Protein AF-A0A974T9Z9-F1 (afdb_monomer)

Radius of gyration: 18.57 Å; Cα contacts (8 Å, |Δi|>4): 162; chains: 1; bounding box: 48×28×71 Å

pLDDT: mean 85.82, std 16.32, range [41.12, 97.75]

Secondary structure (DSSP, 8-state):
--PPP---------PPPPHHHHHHHHHHHHHHHHHSPPPTTSEEEEEEEEETTEEEEEEEE-SGGG--TTS-SEEEEEEETTTTEEEEEEEESS--HHHHHHHHHHHHHHHHHH-

Structure (mmCIF, N/CA/C/O backbone):
data_AF-A0A974T9Z9-F1
#
_entry.id   AF-A0A974T9Z9-F1
#
loop_
_atom_site.group_PDB
_atom_site.id
_atom_site.type_symbol
_atom_site.label_atom_id
_atom_site.label_alt_id
_atom_site.label_comp_id
_atom_site.label_asym_id
_atom_site.label_entity_id
_atom_site.label_seq_id
_atom_site.pdbx_PDB_ins_code
_atom_site.Cartn_x
_atom_site.Cartn_y
_atom_site.Cartn_z
_atom_site.occupancy
_atom_site.B_iso_or_equiv
_atom_site.auth_seq_id
_atom_site.auth_comp_id
_atom_site.auth_asym_id
_atom_site.auth_atom_id
_atom_site.pdbx_PDB_model_num
ATOM 1 N N . MET A 1 1 ? 28.097 4.486 -51.361 1.00 45.69 1 MET A N 1
ATOM 2 C CA . MET A 1 1 ? 27.311 3.440 -50.674 1.00 45.69 1 MET A CA 1
ATOM 3 C C . MET A 1 1 ? 28.195 2.775 -49.634 1.00 45.69 1 MET A C 1
ATOM 5 O O . MET A 1 1 ? 28.971 1.910 -50.004 1.00 45.69 1 MET A O 1
ATOM 9 N N . THR A 1 2 ? 28.088 3.181 -48.368 1.00 45.69 2 THR A N 1
ATOM 10 C CA . THR A 1 2 ? 28.603 2.404 -47.227 1.00 45.69 2 THR A CA 1
ATOM 11 C C . THR A 1 2 ? 27.909 2.919 -45.968 1.00 45.69 2 THR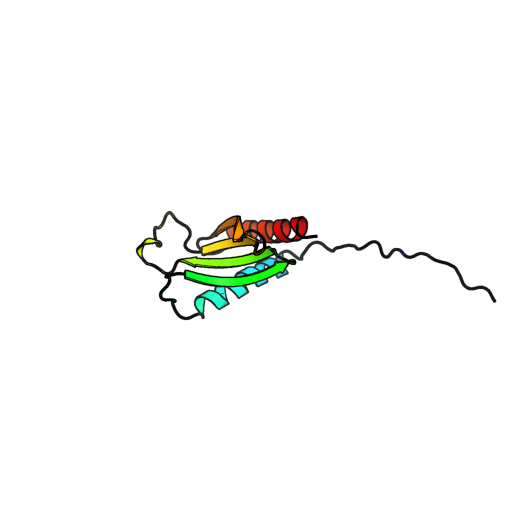 A C 1
ATOM 13 O O . THR A 1 2 ? 28.249 3.981 -45.458 1.00 45.69 2 THR A O 1
ATOM 16 N N . GLN A 1 3 ? 26.868 2.221 -45.514 1.00 44.47 3 GLN A N 1
ATOM 17 C CA . GLN A 1 3 ? 26.277 2.460 -44.196 1.00 44.47 3 GLN A CA 1
ATOM 18 C C . GLN A 1 3 ? 27.034 1.625 -43.155 1.00 44.47 3 GLN A C 1
ATOM 20 O O . GLN A 1 3 ? 27.318 0.454 -43.433 1.00 44.47 3 GLN A O 1
ATOM 25 N N . PRO A 1 4 ? 27.330 2.152 -41.956 1.00 47.06 4 PRO A N 1
ATOM 26 C CA . PRO A 1 4 ? 27.780 1.314 -40.860 1.00 47.06 4 PRO A CA 1
ATOM 27 C C . PRO A 1 4 ? 26.591 0.550 -40.253 1.00 47.06 4 PRO A C 1
ATOM 29 O O . PRO A 1 4 ? 25.611 1.127 -39.784 1.00 47.06 4 PRO A O 1
ATOM 32 N N . ARG A 1 5 ? 26.709 -0.783 -40.301 1.00 50.59 5 ARG A N 1
ATOM 33 C CA . ARG A 1 5 ? 25.861 -1.789 -39.647 1.00 50.59 5 ARG A CA 1
ATOM 34 C C . ARG A 1 5 ? 26.045 -1.745 -38.125 1.00 50.59 5 ARG A C 1
ATOM 36 O O . ARG A 1 5 ? 27.162 -1.884 -37.649 1.00 50.59 5 ARG A O 1
ATOM 43 N N . TRP A 1 6 ? 24.912 -1.686 -37.424 1.00 41.12 6 TRP A N 1
ATOM 44 C CA . TRP A 1 6 ? 24.622 -2.212 -36.081 1.00 41.12 6 TRP A CA 1
ATOM 45 C C . TRP A 1 6 ? 25.575 -1.918 -34.909 1.00 41.12 6 TRP A C 1
ATOM 47 O O . TRP A 1 6 ? 26.638 -2.512 -34.767 1.00 41.12 6 TRP A O 1
ATOM 57 N N . SER A 1 7 ? 25.020 -1.254 -33.894 1.00 46.97 7 SER A N 1
ATOM 58 C CA . SER A 1 7 ? 25.022 -1.852 -32.557 1.00 46.97 7 SER A CA 1
ATOM 59 C C . SER A 1 7 ? 23.774 -1.415 -31.790 1.00 46.97 7 SER A C 1
ATOM 61 O O . SER A 1 7 ? 23.724 -0.339 -31.200 1.00 46.97 7 SER A O 1
ATOM 63 N N . SER A 1 8 ? 22.741 -2.260 -31.813 1.00 50.38 8 SER A N 1
ATOM 64 C CA . SER A 1 8 ? 21.647 -2.194 -30.845 1.00 50.38 8 SER A CA 1
ATOM 65 C C . SER A 1 8 ? 22.220 -2.550 -29.477 1.00 50.38 8 SER A C 1
ATOM 67 O O . SER A 1 8 ? 22.186 -3.702 -29.057 1.00 50.38 8 SER A O 1
ATOM 69 N N . ARG A 1 9 ? 22.732 -1.551 -28.759 1.00 44.59 9 ARG A N 1
ATOM 70 C CA . ARG A 1 9 ? 22.777 -1.574 -27.294 1.00 44.59 9 ARG A CA 1
ATOM 71 C C . ARG A 1 9 ? 21.517 -0.911 -26.741 1.00 44.59 9 ARG A C 1
ATOM 73 O O . ARG A 1 9 ? 21.570 -0.044 -25.887 1.00 44.59 9 ARG A O 1
ATOM 80 N N . ALA A 1 10 ? 20.369 -1.373 -27.225 1.00 48.91 10 ALA A N 1
ATOM 81 C CA . ALA A 1 10 ? 19.167 -1.425 -26.413 1.00 48.91 10 ALA A CA 1
ATOM 82 C C . ALA A 1 10 ? 19.279 -2.708 -25.578 1.00 48.91 10 ALA A C 1
ATOM 84 O O . ALA A 1 10 ? 18.732 -3.751 -25.925 1.00 48.91 10 ALA A O 1
ATOM 85 N N . ARG A 1 11 ? 20.102 -2.669 -24.530 1.00 45.19 11 ARG A N 1
ATOM 86 C CA . ARG A 1 11 ? 19.887 -3.544 -23.381 1.00 45.19 11 ARG A CA 1
ATOM 87 C C . ARG A 1 11 ? 19.303 -2.628 -22.335 1.00 45.19 11 ARG A C 1
ATOM 89 O O . ARG A 1 11 ? 19.999 -1.737 -21.869 1.00 45.19 11 ARG A O 1
ATOM 96 N N . SER A 1 12 ? 18.005 -2.798 -22.125 1.00 49.50 12 SER A N 1
ATOM 97 C CA . SER A 1 12 ? 17.182 -2.093 -21.162 1.00 49.50 12 SER A CA 1
ATOM 98 C C . SER A 1 12 ? 17.918 -1.972 -19.837 1.00 49.50 12 SER A C 1
ATOM 100 O O . SER A 1 12 ? 17.980 -2.922 -19.060 1.00 49.50 12 SER A O 1
ATOM 102 N N . ASP A 1 13 ? 18.468 -0.791 -19.598 1.00 42.56 13 ASP A N 1
ATOM 103 C CA . ASP A 1 13 ? 18.644 -0.298 -18.250 1.00 42.56 13 ASP A CA 1
ATOM 104 C C . ASP A 1 13 ? 17.216 -0.041 -17.764 1.00 42.56 13 ASP A C 1
ATOM 106 O O . ASP A 1 13 ? 16.605 0.992 -18.043 1.00 42.56 13 ASP A O 1
ATOM 110 N N . ALA A 1 14 ? 16.5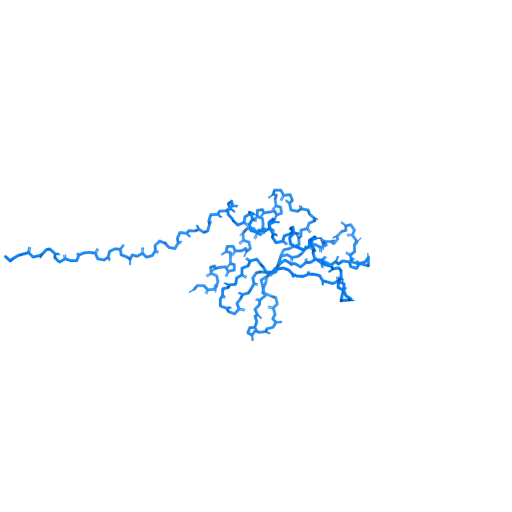93 -1.069 -17.187 1.00 52.81 14 ALA A N 1
ATOM 111 C CA . ALA A 1 14 ? 15.412 -0.875 -16.369 1.00 52.81 14 ALA A CA 1
ATOM 112 C C . ALA A 1 14 ? 15.906 -0.110 -15.141 1.00 52.81 14 ALA A C 1
ATOM 114 O O . ALA A 1 14 ? 16.197 -0.716 -14.114 1.00 52.81 14 ALA A O 1
ATOM 115 N N . MET A 1 15 ? 16.105 1.200 -15.317 1.00 55.72 15 MET A N 1
ATOM 116 C CA . MET A 1 15 ? 16.644 2.094 -14.308 1.00 55.72 15 MET A CA 1
ATOM 117 C C . MET A 1 15 ? 15.850 1.840 -13.033 1.00 55.72 15 MET A C 1
ATOM 119 O O . MET A 1 15 ? 14.609 1.870 -13.055 1.00 55.72 15 MET A O 1
ATOM 123 N N . ALA A 1 16 ? 16.568 1.465 -11.971 1.00 64.81 16 ALA A N 1
ATOM 124 C CA . ALA A 1 16 ? 15.967 1.227 -10.672 1.00 64.81 16 ALA A CA 1
ATOM 125 C C . ALA A 1 16 ? 15.042 2.413 -10.350 1.00 64.81 16 ALA A C 1
ATOM 127 O O . ALA A 1 16 ? 15.377 3.549 -10.705 1.00 64.81 16 ALA A O 1
ATOM 128 N N . PRO A 1 17 ? 13.843 2.167 -9.793 1.00 72.25 17 PRO A N 1
ATOM 129 C CA . PRO A 1 17 ? 12.962 3.262 -9.424 1.00 72.25 17 PRO A CA 1
ATOM 130 C C . PRO A 1 17 ? 13.718 4.246 -8.531 1.00 72.25 17 PRO A C 1
ATOM 132 O O . PRO A 1 17 ? 14.400 3.831 -7.599 1.00 72.25 17 PRO A O 1
ATOM 135 N N . ASP A 1 18 ? 13.600 5.529 -8.858 1.00 88.88 18 ASP A N 1
ATOM 136 C CA . ASP A 1 18 ? 14.127 6.619 -8.047 1.00 88.88 18 ASP A CA 1
ATOM 137 C C . ASP A 1 18 ? 13.467 6.574 -6.652 1.00 88.88 18 ASP A C 1
ATOM 139 O O . ASP A 1 18 ? 12.234 6.684 -6.591 1.00 88.88 18 ASP A O 1
ATOM 143 N N . PRO A 1 19 ? 14.231 6.351 -5.561 1.00 88.69 19 PRO A N 1
ATOM 144 C CA . PRO A 1 19 ? 13.682 6.223 -4.212 1.00 88.69 19 PRO A CA 1
ATOM 145 C C . PRO A 1 19 ? 12.839 7.434 -3.816 1.00 88.69 19 PRO A C 1
ATOM 147 O O . PRO A 1 19 ? 11.691 7.260 -3.421 1.00 88.69 19 PRO A O 1
ATOM 150 N N . ASP A 1 20 ? 13.330 8.650 -4.064 1.00 91.88 20 ASP A N 1
ATOM 151 C CA . ASP A 1 20 ? 12.629 9.897 -3.733 1.00 91.88 20 ASP A CA 1
ATOM 152 C C . ASP A 1 20 ? 11.269 9.989 -4.446 1.00 91.88 20 ASP A C 1
ATOM 154 O O . ASP A 1 20 ? 10.258 10.420 -3.881 1.00 91.88 20 ASP A O 1
ATOM 158 N N . ALA A 1 21 ? 11.200 9.550 -5.706 1.00 92.56 21 ALA A N 1
ATOM 159 C CA . ALA A 1 21 ? 9.948 9.523 -6.454 1.00 92.56 21 ALA A CA 1
ATOM 160 C C . ALA A 1 21 ? 8.943 8.510 -5.876 1.00 92.56 21 ALA A C 1
ATOM 162 O O . ALA A 1 21 ? 7.728 8.755 -5.933 1.00 92.56 21 ALA A O 1
ATOM 163 N N . LEU A 1 22 ? 9.431 7.388 -5.332 1.00 93.31 22 LEU A N 1
ATOM 164 C CA . LEU A 1 22 ? 8.610 6.393 -4.642 1.00 93.31 22 LEU A CA 1
ATOM 165 C C . LEU A 1 22 ? 8.135 6.899 -3.282 1.00 93.31 22 LEU A C 1
ATOM 167 O O . LEU A 1 22 ? 6.942 6.790 -3.004 1.00 93.31 22 LEU A O 1
ATOM 171 N N . GLU A 1 23 ? 9.006 7.520 -2.491 1.00 95.00 23 GLU A N 1
ATOM 172 C CA . GLU A 1 23 ? 8.634 8.172 -1.232 1.00 95.00 23 GLU A CA 1
ATOM 173 C C . GLU A 1 23 ? 7.504 9.178 -1.455 1.00 95.00 23 GLU A C 1
ATOM 175 O O . GLU A 1 23 ? 6.444 9.121 -0.828 1.00 95.00 23 GLU A O 1
ATOM 180 N N . GLN A 1 24 ? 7.664 10.051 -2.452 1.00 95.38 24 GLN A N 1
ATOM 181 C CA . GLN A 1 24 ? 6.621 11.000 -2.818 1.00 95.38 24 GLN A CA 1
ATOM 182 C C . GLN A 1 24 ? 5.335 10.313 -3.294 1.00 95.38 24 GLN A C 1
ATOM 184 O O . GLN A 1 24 ? 4.247 10.862 -3.116 1.00 95.38 24 GLN A O 1
ATOM 189 N N . ALA A 1 25 ? 5.418 9.142 -3.932 1.00 95.12 25 ALA A N 1
ATOM 190 C CA . ALA A 1 25 ? 4.236 8.380 -4.324 1.00 95.12 25 ALA A CA 1
ATOM 191 C C . ALA A 1 25 ? 3.492 7.816 -3.106 1.00 95.12 25 ALA A C 1
ATOM 193 O O . ALA A 1 25 ? 2.264 7.920 -3.067 1.00 95.12 25 ALA A O 1
ATOM 194 N N . VAL A 1 26 ? 4.218 7.307 -2.105 1.00 95.44 26 VAL A N 1
ATOM 195 C CA . VAL A 1 26 ? 3.655 6.866 -0.818 1.00 95.44 26 VAL A CA 1
ATOM 196 C C . VAL A 1 26 ? 2.955 8.032 -0.125 1.00 95.44 26 VAL A C 1
ATOM 198 O O . VAL A 1 26 ? 1.768 7.942 0.188 1.00 95.44 26 VAL A O 1
ATOM 201 N N . LEU A 1 27 ? 3.636 9.172 0.014 1.00 95.50 27 LEU A N 1
ATOM 202 C CA . LEU A 1 27 ? 3.073 10.357 0.664 1.00 95.50 27 LEU A CA 1
ATOM 203 C C . LEU A 1 27 ? 1.850 10.909 -0.080 1.00 95.50 27 LEU A C 1
ATOM 205 O O . LEU A 1 27 ? 0.866 11.302 0.546 1.00 95.50 27 LEU A O 1
ATOM 209 N N . ARG A 1 28 ? 1.851 10.900 -1.421 1.00 96.19 28 ARG A N 1
ATOM 210 C CA . ARG A 1 28 ? 0.663 11.275 -2.206 1.00 96.19 28 ARG A CA 1
ATOM 211 C C . ARG A 1 28 ? -0.509 10.331 -1.951 1.00 96.19 28 ARG A C 1
ATOM 213 O O . ARG A 1 28 ? -1.628 10.818 -1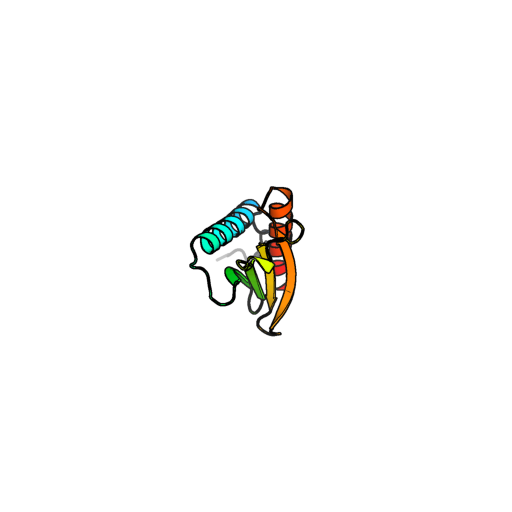.812 1.00 96.19 28 ARG A O 1
ATOM 220 N N . ALA A 1 29 ? -0.274 9.021 -1.885 1.00 96.31 29 ALA A N 1
ATOM 221 C CA . ALA A 1 29 ? -1.321 8.050 -1.567 1.00 96.31 29 ALA A CA 1
ATOM 222 C C . ALA A 1 29 ? -1.871 8.264 -0.145 1.00 96.31 29 ALA A C 1
ATOM 224 O O . ALA A 1 29 ? -3.083 8.225 0.056 1.00 96.31 29 ALA A O 1
ATOM 225 N N . TYR A 1 30 ? -1.004 8.581 0.820 1.00 95.38 30 TYR A N 1
ATOM 226 C CA . TYR A 1 30 ? -1.408 8.918 2.185 1.00 95.38 30 TYR A CA 1
ATOM 227 C C . TYR A 1 30 ? -2.283 10.181 2.240 1.00 95.38 30 TYR A C 1
ATOM 229 O O . TYR A 1 30 ? -3.367 10.169 2.822 1.00 95.38 30 TYR A O 1
ATOM 237 N N . VAL A 1 31 ? -1.884 11.254 1.549 1.00 95.12 31 VAL A N 1
ATOM 238 C CA . VAL A 1 31 ? -2.696 12.481 1.447 1.00 95.12 31 VAL A CA 1
ATOM 239 C C . VAL A 1 31 ? -4.040 12.209 0.763 1.00 95.12 31 VAL A C 1
ATOM 241 O O . VAL A 1 31 ? -5.063 12.756 1.174 1.00 95.12 31 VAL A O 1
ATOM 244 N N . GLN A 1 32 ? -4.066 11.350 -0.261 1.00 95.44 32 GLN A N 1
ATOM 245 C CA . GLN A 1 32 ? -5.313 10.937 -0.908 1.00 95.44 32 GLN A CA 1
ATOM 246 C C . GLN A 1 32 ? -6.245 10.213 0.068 1.00 95.44 32 GLN A C 1
ATOM 248 O O . GLN A 1 32 ? -7.428 10.540 0.095 1.00 95.44 32 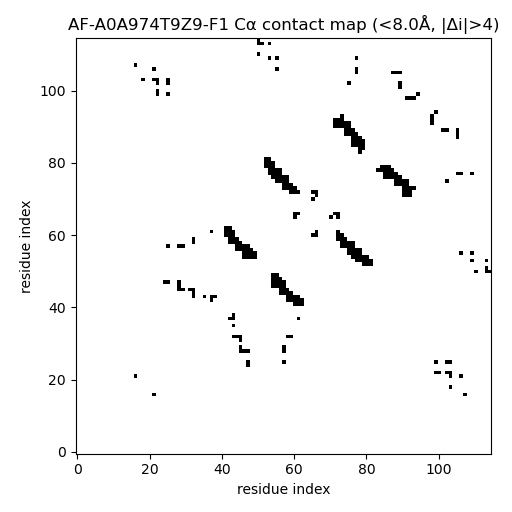GLN A O 1
ATOM 253 N N . LEU A 1 33 ? -5.733 9.291 0.891 1.00 93.88 33 LEU A N 1
ATOM 254 C CA . LEU A 1 33 ? -6.525 8.609 1.925 1.00 93.88 33 LEU A CA 1
ATOM 255 C C . LEU A 1 33 ? -7.121 9.585 2.935 1.00 93.88 33 LEU A C 1
ATOM 257 O O . LEU A 1 33 ? -8.320 9.524 3.207 1.00 93.88 33 LEU A O 1
ATOM 261 N N . ALA A 1 34 ? -6.317 10.527 3.428 1.00 91.62 34 ALA A N 1
ATOM 262 C CA . ALA A 1 34 ? -6.779 11.541 4.371 1.00 91.62 34 ALA A CA 1
ATOM 263 C C . ALA A 1 34 ? -7.904 12.418 3.787 1.00 91.62 34 ALA A C 1
ATOM 265 O O . ALA A 1 34 ? -8.787 12.868 4.515 1.00 91.62 34 ALA A O 1
ATOM 266 N N . ALA A 1 35 ? -7.898 12.637 2.468 1.00 93.88 35 ALA A N 1
ATOM 267 C CA . ALA A 1 35 ? -8.935 13.386 1.762 1.00 93.88 35 ALA A CA 1
ATOM 268 C C . ALA A 1 35 ? -10.186 12.551 1.420 1.00 93.88 35 ALA A C 1
ATOM 270 O O . ALA A 1 35 ? -11.220 13.123 1.064 1.00 93.88 35 ALA A O 1
ATOM 271 N N . MET A 1 36 ? -10.121 11.217 1.499 1.00 94.75 36 MET A N 1
ATOM 272 C CA . MET A 1 36 ? -11.272 10.354 1.232 1.00 94.75 36 MET A CA 1
ATOM 273 C C . MET A 1 36 ? -12.280 10.405 2.389 1.00 94.75 36 MET A C 1
ATOM 275 O O . MET A 1 36 ? -11.883 10.402 3.560 1.00 94.75 36 MET A O 1
ATOM 279 N N . PRO A 1 37 ? -13.593 10.389 2.090 1.00 92.62 37 PRO A N 1
ATOM 280 C CA . PRO A 1 37 ? -14.612 10.254 3.120 1.00 92.62 37 PRO A CA 1
ATOM 281 C C . PRO A 1 37 ? -14.490 8.896 3.818 1.00 92.62 37 PRO A C 1
ATOM 283 O O . PRO A 1 37 ? -14.087 7.900 3.210 1.00 92.62 37 PRO A O 1
ATOM 286 N N . ASP A 1 38 ? -14.852 8.855 5.097 1.00 88.69 38 ASP A N 1
ATOM 287 C CA . ASP A 1 38 ? -14.918 7.600 5.840 1.00 88.69 38 ASP A CA 1
ATOM 288 C C . ASP A 1 38 ? -15.931 6.652 5.196 1.00 88.69 38 ASP A C 1
ATOM 290 O O . ASP A 1 38 ? -17.053 7.035 4.858 1.00 88.69 38 ASP A O 1
ATOM 294 N N . GLN A 1 39 ? -15.513 5.400 5.026 1.00 86.62 39 GLN A N 1
ATOM 295 C CA . GLN A 1 39 ? -16.338 4.355 4.440 1.00 86.62 39 GLN A CA 1
ATOM 296 C C . GLN A 1 39 ? -17.022 3.543 5.537 1.00 86.62 39 GLN A C 1
ATOM 298 O O . GLN A 1 39 ? -16.434 3.281 6.586 1.00 86.62 39 GLN A O 1
ATOM 303 N N . ALA A 1 40 ? -18.242 3.068 5.272 1.00 86.56 40 ALA A N 1
ATOM 304 C CA . ALA A 1 40 ? -18.984 2.210 6.203 1.00 86.56 40 ALA A CA 1
ATOM 305 C C . ALA A 1 40 ? -18.248 0.894 6.531 1.00 86.56 40 ALA A C 1
ATOM 307 O O . ALA A 1 40 ? -18.474 0.308 7.585 1.00 86.56 40 ALA A O 1
ATOM 308 N N . SER A 1 41 ? -17.347 0.449 5.648 1.00 87.62 41 SER A N 1
ATOM 309 C CA . SER A 1 41 ? -16.463 -0.700 5.869 1.00 87.62 41 SER A CA 1
ATOM 310 C C . SER A 1 41 ? -15.415 -0.472 6.961 1.00 87.62 41 SER A C 1
ATOM 312 O O . SER A 1 41 ? -14.803 -1.439 7.399 1.00 87.62 41 SER A O 1
ATOM 314 N N . GLY A 1 42 ? -15.170 0.777 7.376 1.00 90.62 42 GLY A N 1
ATOM 315 C CA . GLY A 1 42 ? -14.074 1.122 8.285 1.00 90.62 42 GLY A CA 1
ATOM 316 C C . GLY A 1 42 ? -12.689 1.061 7.641 1.00 90.62 42 GLY A C 1
ATOM 317 O O . GLY A 1 42 ? -11.689 1.044 8.354 1.00 90.62 42 GLY A O 1
ATOM 318 N N . VAL A 1 43 ? -12.630 0.993 6.307 1.00 92.50 43 VAL A N 1
ATOM 319 C CA . VAL A 1 43 ? -11.388 0.853 5.545 1.00 92.50 43 VAL A CA 1
ATOM 320 C C . VAL A 1 43 ? -11.387 1.830 4.378 1.00 92.50 43 VAL A C 1
ATOM 322 O O . VAL A 1 43 ? -12.345 1.872 3.600 1.00 92.50 43 VAL A O 1
ATOM 325 N N . LYS A 1 44 ? -10.298 2.584 4.232 1.00 95.44 44 LYS A N 1
ATOM 326 C CA . LYS A 1 44 ? -10.009 3.392 3.042 1.00 95.44 44 LYS A CA 1
ATOM 327 C C . LYS A 1 44 ? -8.821 2.792 2.309 1.00 95.44 44 LYS A C 1
ATOM 329 O O . LYS A 1 44 ? -7.896 2.303 2.947 1.00 95.44 44 LYS A O 1
ATOM 334 N N . THR A 1 45 ? -8.824 2.862 0.983 1.00 96.38 45 THR A N 1
ATOM 335 C CA . THR A 1 45 ? -7.735 2.321 0.164 1.00 96.38 45 THR A CA 1
ATOM 336 C C . THR A 1 45 ? -7.410 3.275 -0.978 1.00 96.38 45 THR A C 1
ATOM 338 O O . THR A 1 45 ? -8.309 3.711 -1.697 1.00 96.38 45 THR A O 1
ATOM 341 N N . ALA A 1 46 ? -6.125 3.564 -1.168 1.00 96.81 46 ALA A N 1
ATOM 342 C CA . ALA A 1 46 ? -5.596 4.327 -2.289 1.00 96.81 46 ALA A CA 1
ATOM 343 C C . ALA A 1 46 ? -4.564 3.488 -3.048 1.00 96.81 46 ALA A C 1
ATOM 345 O O . ALA A 1 46 ? -3.672 2.881 -2.458 1.00 96.81 46 ALA A O 1
ATOM 346 N N . THR A 1 47 ? -4.669 3.455 -4.373 1.00 96.19 47 THR A N 1
ATOM 347 C CA . THR A 1 47 ? -3.701 2.754 -5.221 1.00 96.19 47 THR A CA 1
ATOM 348 C C . THR A 1 47 ? -2.444 3.604 -5.392 1.00 96.19 47 THR A C 1
ATOM 350 O O . THR A 1 47 ? -2.524 4.736 -5.864 1.00 96.19 47 THR A O 1
ATOM 353 N N . LEU A 1 48 ? -1.277 3.038 -5.081 1.00 95.31 48 LEU A N 1
ATOM 354 C CA . LEU A 1 48 ? 0.024 3.671 -5.305 1.00 95.31 48 LEU A CA 1
ATOM 355 C C . LEU A 1 48 ? 0.574 3.331 -6.694 1.00 95.31 48 LEU A C 1
ATOM 357 O O . LEU A 1 48 ? 0.996 4.218 -7.436 1.00 95.31 48 LEU A O 1
ATOM 361 N N . ALA A 1 49 ? 0.554 2.048 -7.061 1.00 93.06 49 ALA A N 1
ATOM 362 C CA . ALA A 1 49 ? 1.042 1.565 -8.351 1.00 93.06 49 ALA A CA 1
ATOM 363 C C . ALA A 1 49 ? 0.347 0.2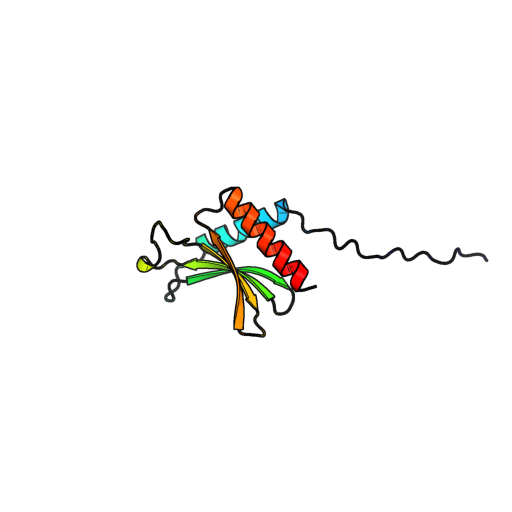65 -8.771 1.00 93.06 49 ALA A C 1
ATOM 365 O O . ALA A 1 49 ? -0.209 -0.464 -7.952 1.00 93.06 49 ALA A O 1
ATOM 366 N N . ARG A 1 50 ? 0.417 -0.059 -10.065 1.00 94.44 50 ARG A N 1
ATOM 367 C CA . ARG A 1 50 ? -0.069 -1.332 -10.607 1.00 94.44 50 ARG A CA 1
ATOM 368 C C . ARG A 1 50 ? 0.922 -1.891 -11.620 1.00 94.44 50 ARG A C 1
ATOM 370 O O . ARG A 1 50 ? 1.330 -1.192 -12.544 1.00 94.44 50 ARG A O 1
ATOM 377 N N . PHE A 1 51 ? 1.258 -3.165 -11.458 1.00 91.12 51 PHE A N 1
ATOM 378 C CA . PHE A 1 51 ? 2.164 -3.935 -12.303 1.00 91.12 51 PHE A CA 1
ATOM 379 C C . PHE A 1 51 ? 1.433 -5.204 -12.769 1.00 91.12 51 PHE A C 1
ATOM 381 O O . PHE A 1 51 ? 1.444 -6.242 -12.107 1.00 91.12 51 PHE A O 1
ATOM 388 N N . GLY A 1 52 ? 0.708 -5.106 -13.888 1.00 91.12 52 GLY A N 1
ATOM 389 C CA . GLY A 1 52 ? -0.149 -6.198 -14.363 1.00 91.12 52 GLY A CA 1
ATOM 390 C C . GLY A 1 52 ? -1.230 -6.570 -13.329 1.00 91.12 52 GLY A C 1
ATOM 391 O O . GLY A 1 52 ? -2.007 -5.692 -12.942 1.00 91.12 52 GLY A O 1
ATOM 392 N N . PRO A 1 53 ? -1.315 -7.840 -12.877 1.00 92.88 53 PRO A N 1
ATOM 393 C CA . PRO A 1 53 ? -2.292 -8.262 -11.873 1.00 92.88 53 PRO A CA 1
ATOM 394 C C . PRO A 1 53 ? -1.919 -7.832 -10.447 1.00 92.88 53 PRO A C 1
ATOM 396 O O . PRO A 1 53 ? -2.741 -7.984 -9.546 1.00 92.88 53 PRO A O 1
ATOM 399 N N . VAL A 1 54 ? -0.703 -7.326 -10.226 1.00 95.31 54 VAL A N 1
ATOM 400 C CA . VAL A 1 54 ? -0.225 -6.892 -8.912 1.00 95.31 54 VAL A CA 1
ATOM 401 C C . VAL A 1 54 ? -0.512 -5.406 -8.724 1.00 95.31 54 VAL A C 1
ATOM 403 O O . VAL A 1 54 ? 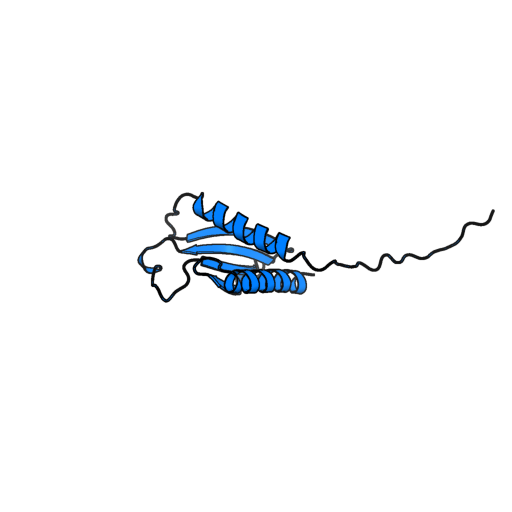-0.215 -4.585 -9.588 1.00 95.31 54 VAL A O 1
ATOM 406 N N . GLU A 1 55 ? -1.085 -5.048 -7.586 1.00 97.06 55 GLU A N 1
ATOM 407 C CA . GLU A 1 55 ? -1.345 -3.681 -7.158 1.00 97.06 55 GLU A CA 1
ATOM 408 C C . GLU A 1 55 ? -0.588 -3.402 -5.865 1.00 97.06 55 GLU A C 1
ATOM 410 O O . GLU A 1 55 ? -0.675 -4.181 -4.924 1.00 97.06 55 GLU A O 1
ATOM 415 N N . VAL A 1 56 ? 0.112 -2.276 -5.803 1.00 97.06 56 VAL A N 1
ATOM 416 C CA . VAL A 1 56 ? 0.585 -1.716 -4.539 1.00 97.06 56 VAL A CA 1
ATOM 417 C C . VAL A 1 56 ? -0.460 -0.710 -4.079 1.00 97.06 56 VAL A C 1
ATOM 419 O O . VAL A 1 56 ? -0.729 0.268 -4.786 1.00 97.06 56 VAL A O 1
ATOM 422 N N . ARG A 1 57 ? -1.066 -0.955 -2.920 1.00 97.19 57 ARG A N 1
ATOM 423 C CA . ARG A 1 57 ? -2.134 -0.124 -2.355 1.00 97.19 57 ARG A CA 1
ATOM 424 C C . ARG A 1 57 ? -1.808 0.261 -0.923 1.00 97.19 57 ARG A C 1
ATOM 426 O O . ARG A 1 57 ? -1.224 -0.530 -0.193 1.00 97.19 57 ARG A O 1
ATOM 433 N N . LEU A 1 58 ? -2.202 1.463 -0.537 1.00 97.75 58 LEU A N 1
ATOM 434 C CA . LEU A 1 58 ? -2.159 1.926 0.838 1.00 97.75 58 LEU A CA 1
ATOM 435 C C . LEU A 1 58 ? -3.565 1.842 1.425 1.00 97.75 58 LEU A C 1
ATOM 437 O O . LEU A 1 58 ? -4.512 2.364 0.833 1.00 97.75 58 LEU A O 1
ATOM 441 N N . THR A 1 59 ? -3.687 1.195 2.574 1.00 96.38 59 THR A N 1
ATOM 442 C CA . THR A 1 59 ? -4.948 0.938 3.262 1.00 96.38 59 THR A CA 1
ATOM 443 C C . THR A 1 59 ? -4.918 1.576 4.650 1.00 96.38 59 THR A C 1
ATOM 445 O O . THR A 1 59 ? -3.969 1.370 5.398 1.00 96.38 59 THR A O 1
ATOM 448 N N . GLU A 1 60 ? -5.953 2.334 5.007 1.00 95.06 60 GLU A N 1
ATOM 449 C CA . GLU A 1 60 ? -6.150 2.899 6.348 1.00 95.06 60 GLU A CA 1
ATOM 450 C C . GLU A 1 60 ? -7.326 2.203 7.038 1.00 95.06 60 GLU A C 1
ATOM 452 O O . GLU A 1 60 ? -8.429 2.135 6.484 1.00 95.06 60 GLU A O 1
ATOM 457 N N . LEU A 1 61 ? -7.104 1.729 8.264 1.00 92.19 61 LEU A N 1
ATOM 458 C CA . LEU A 1 61 ? -8.151 1.223 9.150 1.00 92.19 61 LEU A CA 1
ATOM 459 C C . LEU A 1 61 ? -8.716 2.387 9.979 1.00 92.19 61 LEU A C 1
ATOM 461 O O . LEU A 1 61 ? -8.090 2.872 10.921 1.00 92.19 61 LEU A O 1
ATOM 465 N N . THR A 1 62 ? -9.915 2.857 9.641 1.00 87.19 62 THR A N 1
ATOM 466 C CA . THR A 1 62 ? -10.498 4.071 10.244 1.00 87.19 62 THR A CA 1
ATOM 467 C C . THR A 1 62 ? -11.312 3.796 11.507 1.00 87.19 62 THR A C 1
ATOM 469 O O . THR A 1 62 ? -11.568 4.708 12.303 1.00 87.19 62 THR A O 1
ATOM 472 N N . GLN A 1 63 ? -11.691 2.536 11.712 1.00 85.00 63 GLN A N 1
ATOM 473 C CA . GLN A 1 63 ? -12.501 2.066 12.830 1.00 85.00 63 GLN A CA 1
ATOM 474 C C . GLN A 1 63 ? -11.772 2.197 14.187 1.00 85.00 63 GLN A C 1
ATOM 476 O O . GLN A 1 63 ? -10.605 1.809 14.287 1.00 85.00 63 GLN A O 1
ATOM 481 N N . PRO A 1 64 ? -12.420 2.734 15.241 1.00 75.75 64 PRO A N 1
ATOM 482 C CA . PRO A 1 64 ? -11.803 2.940 16.557 1.00 75.75 64 PRO A CA 1
ATOM 483 C C . PRO A 1 64 ? -11.210 1.678 17.190 1.00 75.75 64 PRO A C 1
ATOM 485 O O . PRO A 1 64 ? -10.184 1.753 17.859 1.00 75.75 64 PRO A O 1
ATOM 488 N N . GLU A 1 65 ? -11.831 0.523 16.967 1.00 78.50 65 GLU A N 1
ATOM 489 C CA . GLU A 1 65 ? -11.389 -0.785 17.454 1.00 78.50 65 GLU A CA 1
ATOM 490 C C . GLU A 1 65 ? -10.033 -1.218 16.882 1.00 78.50 65 GLU A C 1
ATOM 492 O O . GLU A 1 65 ? -9.315 -1.985 17.520 1.00 78.50 65 GLU A O 1
ATOM 497 N N . HIS A 1 66 ? -9.654 -0.684 15.719 1.00 72.31 66 HIS A N 1
ATOM 498 C CA . HIS A 1 66 ? -8.364 -0.938 15.080 1.00 72.31 66 HIS A CA 1
ATOM 499 C C . HIS A 1 66 ? -7.296 0.093 15.469 1.00 72.31 66 HIS A C 1
ATOM 501 O O . HIS A 1 66 ? -6.120 -0.107 15.183 1.00 72.31 66 HIS A O 1
ATOM 507 N N . LYS A 1 67 ? -7.672 1.166 16.179 1.00 69.38 67 LYS A N 1
ATOM 508 C CA . LYS A 1 67 ? -6.764 2.230 16.643 1.00 69.38 67 LYS A CA 1
ATOM 509 C C . LYS A 1 67 ? -6.114 1.875 17.984 1.00 69.38 67 LYS A C 1
ATOM 511 O O . LYS A 1 67 ? -6.139 2.664 18.931 1.00 69.38 67 LYS A O 1
ATOM 516 N N . SER A 1 68 ? -5.546 0.672 18.081 1.00 76.12 68 SER A N 1
ATOM 517 C CA . SER A 1 68 ? -4.627 0.340 19.175 1.00 76.12 68 SER A CA 1
ATOM 518 C C . SER A 1 68 ? -3.296 1.062 18.961 1.00 76.12 68 SER A C 1
ATOM 520 O O . SER A 1 68 ? -2.864 1.229 17.826 1.00 76.12 68 SER A O 1
ATOM 522 N N . ARG A 1 69 ? -2.609 1.455 20.041 1.00 78.81 69 ARG A N 1
ATOM 523 C CA . ARG A 1 69 ? -1.264 2.057 19.938 1.00 78.81 69 ARG A CA 1
ATOM 524 C C . ARG A 1 69 ? -0.207 1.082 19.420 1.00 78.81 69 ARG A C 1
ATOM 526 O O . ARG A 1 69 ? 0.823 1.531 18.940 1.00 78.81 69 ARG A O 1
ATOM 533 N N . ASP A 1 70 ? -0.478 -0.217 19.504 1.00 86.50 70 ASP A N 1
ATOM 534 C CA . ASP A 1 70 ? 0.476 -1.268 19.144 1.00 86.50 70 ASP A CA 1
ATOM 535 C C . ASP A 1 70 ? 0.237 -1.838 17.735 1.00 86.50 70 ASP A C 1
ATOM 537 O O . ASP A 1 70 ? 0.989 -2.699 17.285 1.00 86.50 70 ASP A O 1
ATOM 541 N N . ILE A 1 71 ? -0.822 -1.396 17.043 1.00 87.62 71 ILE A N 1
ATOM 542 C CA . ILE A 1 71 ? -1.186 -1.887 15.710 1.00 87.62 71 ILE A CA 1
ATOM 543 C C . ILE A 1 71 ? -1.128 -0.713 14.729 1.00 87.62 71 ILE A C 1
ATOM 545 O O . ILE A 1 71 ? -1.843 0.269 14.939 1.00 87.62 71 ILE A O 1
ATOM 549 N N . PRO A 1 72 ? -0.325 -0.806 13.655 1.00 92.12 72 PRO A N 1
ATOM 550 C CA . PRO A 1 72 ? -0.273 0.235 12.641 1.00 92.12 72 PRO A CA 1
ATOM 551 C C . PRO A 1 72 ? -1.663 0.490 12.028 1.00 92.12 72 PRO A C 1
ATOM 553 O O . PRO A 1 72 ? -2.320 -0.463 11.591 1.00 92.12 72 PRO A O 1
ATOM 556 N N . PRO A 1 73 ? -2.138 1.747 11.976 1.00 92.69 73 PRO A N 1
ATOM 557 C CA . PRO A 1 73 ? -3.401 2.091 11.327 1.00 92.69 73 PRO A CA 1
ATOM 558 C C . PRO A 1 73 ? -3.295 2.072 9.796 1.00 92.69 73 PRO A C 1
ATOM 560 O O . PRO A 1 73 ? -4.317 1.931 9.121 1.00 92.69 73 PRO A O 1
ATOM 563 N N . LEU A 1 74 ? -2.080 2.213 9.253 1.00 94.94 74 LEU A N 1
ATOM 564 C CA . LEU A 1 74 ? -1.802 2.247 7.821 1.00 94.94 74 LEU A CA 1
ATOM 565 C C . LEU A 1 74 ? -1.067 0.975 7.402 1.00 94.94 74 LEU A C 1
ATOM 567 O O . LEU A 1 74 ? -0.150 0.518 8.080 1.00 94.94 74 LEU A O 1
ATOM 571 N N . TRP A 1 75 ? -1.461 0.424 6.260 1.00 96.88 75 TRP A N 1
ATOM 572 C CA . TRP A 1 75 ? -0.888 -0.789 5.690 1.00 96.88 75 TRP A CA 1
ATOM 573 C C . TRP A 1 75 ? -0.594 -0.574 4.218 1.00 96.88 75 TRP A C 1
ATOM 575 O O . TRP A 1 75 ? -1.511 -0.364 3.421 1.00 96.88 75 TRP A O 1
ATOM 585 N N . LEU A 1 76 ? 0.679 -0.642 3.845 1.00 97.56 76 LEU A N 1
ATOM 586 C CA . LEU A 1 76 ? 1.070 -0.721 2.449 1.00 97.56 76 LEU A CA 1
ATOM 587 C C . LEU A 1 76 ? 1.096 -2.193 2.047 1.00 97.56 76 LEU A C 1
ATOM 589 O O . LEU A 1 76 ? 1.818 -2.993 2.635 1.00 97.56 76 LEU A O 1
ATOM 593 N N . GLU A 1 77 ? 0.291 -2.557 1.059 1.00 97.69 77 GLU A N 1
ATOM 594 C CA . GLU A 1 77 ? 0.055 -3.942 0.665 1.00 97.69 77 GLU A CA 1
ATOM 595 C C . GLU A 1 77 ? 0.385 -4.159 -0.812 1.00 97.69 77 GLU A C 1
ATOM 597 O O . GLU A 1 77 ? 0.016 -3.361 -1.677 1.00 97.69 77 GLU A O 1
ATOM 602 N N . VAL A 1 78 ? 0.999 -5.302 -1.115 1.00 97.50 78 VAL A N 1
ATOM 603 C CA . VAL A 1 78 ? 1.153 -5.835 -2.472 1.00 97.50 78 VAL A CA 1
ATOM 604 C C . VAL A 1 78 ? 0.027 -6.832 -2.720 1.00 97.50 78 VAL A C 1
ATOM 606 O O . VAL A 1 78 ? 0.099 -7.986 -2.311 1.00 97.50 78 VAL A O 1
ATOM 609 N N . TYR A 1 79 ? -1.038 -6.407 -3.385 1.00 97.00 79 TYR A N 1
ATOM 610 C CA . TYR A 1 79 ? -2.228 -7.211 -3.633 1.00 97.00 79 TYR A CA 1
ATOM 611 C C . TYR A 1 79 ? -2.226 -7.821 -5.038 1.00 97.00 79 TYR A C 1
ATOM 613 O O . TYR A 1 79 ? -2.107 -7.116 -6.038 1.00 97.00 79 TYR A O 1
ATOM 621 N N . CYS A 1 80 ? -2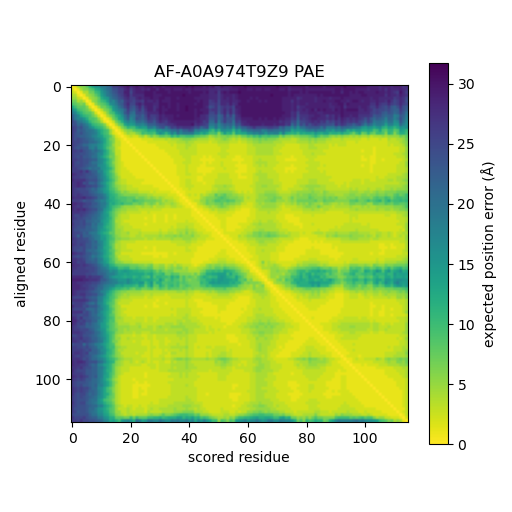.404 -9.136 -5.139 1.00 95.88 80 CYS A N 1
ATOM 622 C CA . CYS A 1 80 ? -2.544 -9.826 -6.417 1.00 95.88 80 CYS A CA 1
ATOM 623 C C . CYS A 1 80 ? -4.021 -10.029 -6.758 1.00 95.88 80 CYS A C 1
ATOM 625 O O . CYS A 1 80 ? -4.714 -10.830 -6.132 1.00 95.88 80 CYS A O 1
ATOM 627 N N . HIS A 1 81 ? -4.492 -9.366 -7.812 1.00 95.19 81 HIS A N 1
ATOM 628 C CA . HIS A 1 81 ? -5.869 -9.497 -8.302 1.00 95.19 81 HIS A CA 1
ATOM 629 C C . HIS A 1 81 ? -6.159 -10.865 -8.915 1.00 95.19 81 HIS A C 1
ATOM 631 O O . HIS A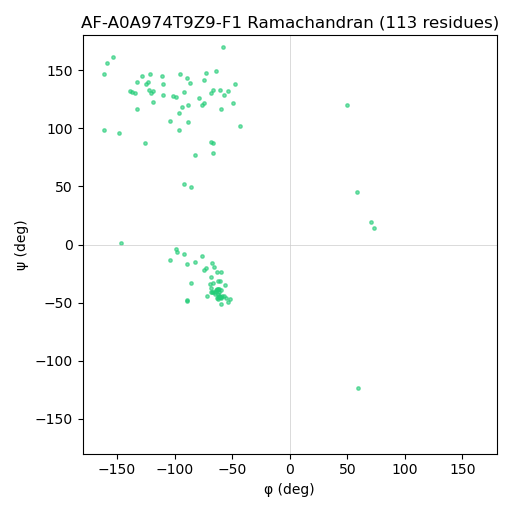 1 81 ? -7.296 -11.318 -8.880 1.00 95.19 81 HIS A O 1
ATOM 637 N N . ALA A 1 82 ? -5.144 -11.542 -9.461 1.00 95.00 82 ALA A N 1
ATOM 638 C CA . ALA A 1 82 ? -5.328 -12.858 -10.071 1.00 95.00 82 ALA A CA 1
ATOM 639 C C . ALA A 1 82 ? -5.644 -13.947 -9.032 1.00 95.00 82 ALA A C 1
ATOM 641 O O . ALA A 1 82 ? -6.400 -14.869 -9.322 1.00 95.00 82 ALA A O 1
ATOM 642 N N . THR A 1 83 ? -5.072 -13.841 -7.829 1.00 94.88 83 THR A N 1
ATOM 643 C CA . THR A 1 83 ? -5.284 -14.799 -6.732 1.00 94.88 83 THR A CA 1
ATOM 644 C C . THR A 1 83 ? -6.223 -14.266 -5.653 1.00 94.88 83 THR A C 1
ATOM 646 O O . THR A 1 83 ? -6.682 -15.034 -4.814 1.00 94.88 83 THR A O 1
ATOM 649 N N . GLY A 1 84 ? -6.518 -12.965 -5.663 1.00 95.38 84 GLY A N 1
ATOM 650 C CA . GLY A 1 84 ? -7.320 -12.297 -4.643 1.00 95.38 84 GLY A CA 1
ATOM 651 C C . GLY A 1 84 ? -6.610 -12.158 -3.292 1.00 95.38 84 GLY A C 1
ATOM 652 O O . GLY A 1 84 ? -7.281 -11.970 -2.279 1.00 95.38 84 GLY A O 1
ATOM 653 N N . THR A 1 85 ? -5.278 -12.267 -3.255 1.00 95.75 85 THR A N 1
ATOM 654 C CA . THR A 1 85 ? -4.490 -12.356 -2.013 1.00 95.75 85 THR A CA 1
ATOM 655 C C . THR A 1 85 ? -3.464 -11.235 -1.883 1.00 95.75 85 THR A C 1
ATOM 657 O O . THR A 1 85 ? -2.843 -10.837 -2.870 1.00 95.75 85 THR A O 1
ATOM 660 N N . THR A 1 86 ? -3.211 -10.792 -0.651 1.00 96.44 86 THR A N 1
ATOM 661 C CA . THR A 1 86 ? -2.047 -9.958 -0.319 1.00 96.44 86 THR A CA 1
ATOM 662 C C . THR A 1 86 ? -0.790 -10.832 -0.323 1.00 96.44 86 THR A C 1
ATOM 664 O O . THR A 1 86 ? -0.738 -11.855 0.355 1.00 96.44 86 THR A O 1
ATOM 667 N N . LEU A 1 87 ? 0.184 -10.471 -1.157 1.00 95.38 87 LEU A N 1
ATOM 668 C CA . LEU A 1 87 ? 1.463 -11.164 -1.328 1.00 95.38 87 LEU A CA 1
ATOM 669 C C . LEU A 1 87 ? 2.507 -10.711 -0.306 1.00 95.38 87 LEU A C 1
ATOM 671 O O . LEU A 1 87 ? 3.372 -11.497 0.065 1.00 95.38 87 LEU A O 1
ATOM 675 N N . ASP A 1 88 ? 2.446 -9.440 0.081 1.00 96.50 88 ASP A N 1
ATOM 676 C CA . ASP A 1 88 ? 3.376 -8.800 1.005 1.00 96.50 88 ASP A CA 1
ATOM 677 C C . ASP A 1 88 ? 2.721 -7.556 1.611 1.00 96.50 88 ASP A C 1
ATOM 679 O O . ASP A 1 88 ? 1.806 -6.984 1.005 1.00 96.50 88 ASP A O 1
ATOM 683 N N . SER A 1 89 ? 3.177 -7.130 2.784 1.00 96.19 89 SER A N 1
ATOM 684 C CA . SER A 1 89 ? 2.672 -5.919 3.428 1.00 96.19 89 SER A CA 1
ATOM 685 C C . SER A 1 89 ? 3.622 -5.382 4.489 1.00 96.19 89 SER A C 1
ATOM 687 O O . SER A 1 89 ? 4.202 -6.164 5.241 1.00 96.19 89 SER A O 1
ATOM 689 N N . CYS A 1 90 ? 3.670 -4.061 4.642 1.00 95.81 90 CYS A N 1
ATOM 690 C CA . CYS A 1 90 ? 4.277 -3.405 5.795 1.00 95.81 90 CYS A CA 1
ATOM 691 C C . CYS A 1 90 ? 3.269 -2.460 6.461 1.00 95.81 90 CYS A C 1
ATOM 693 O O . CYS A 1 90 ? 2.503 -1.770 5.785 1.00 95.81 90 CYS A O 1
ATOM 695 N N . GLY A 1 91 ? 3.249 -2.464 7.793 1.00 95.44 91 GLY A N 1
ATOM 696 C CA . GLY A 1 91 ? 2.452 -1.530 8.581 1.00 95.44 91 GLY A CA 1
ATOM 697 C C . GLY A 1 91 ? 3.244 -0.258 8.876 1.00 95.44 91 GLY A C 1
ATOM 698 O O . GLY A 1 91 ? 4.448 -0.339 9.116 1.00 95.44 91 GLY A O 1
ATOM 699 N N . CYS A 1 92 ? 2.566 0.886 8.868 1.00 95.00 92 CYS A N 1
ATOM 700 C CA . CYS A 1 92 ? 3.142 2.202 9.136 1.00 95.00 92 CYS A CA 1
ATOM 701 C C . CYS A 1 92 ? 2.257 2.966 10.132 1.00 95.00 92 CYS A C 1
ATOM 703 O O . CYS A 1 92 ? 1.023 2.892 10.067 1.00 95.00 92 CYS A O 1
ATOM 705 N N . PHE A 1 93 ? 2.869 3.682 11.068 1.00 92.88 93 PHE A N 1
ATOM 706 C CA . PHE A 1 93 ? 2.152 4.552 11.995 1.00 92.88 93 PHE A CA 1
ATOM 707 C C . PHE A 1 93 ? 1.995 5.955 11.429 1.00 92.88 93 PHE A C 1
ATOM 709 O O . PHE A 1 93 ? 0.889 6.501 11.449 1.00 92.88 93 PHE A O 1
ATOM 716 N N . ASP A 1 94 ? 3.077 6.520 10.907 1.00 89.25 94 ASP A N 1
ATOM 717 C CA . ASP A 1 94 ? 3.122 7.912 10.467 1.00 89.25 94 ASP A CA 1
ATOM 718 C C . ASP A 1 94 ? 4.031 8.163 9.259 1.00 89.25 94 ASP A C 1
ATOM 720 O O . ASP A 1 94 ? 4.076 9.299 8.780 1.00 89.25 94 ASP A O 1
ATOM 724 N N . PHE A 1 95 ? 4.665 7.120 8.711 1.00 92.25 95 PHE A N 1
ATOM 725 C CA . PHE A 1 95 ? 5.647 7.242 7.635 1.00 92.25 95 PHE A CA 1
ATOM 726 C C . PHE A 1 95 ? 6.829 8.140 8.019 1.00 92.25 95 PHE A C 1
ATOM 728 O O . PHE A 1 95 ? 7.257 8.989 7.230 1.00 92.25 95 PHE A O 1
ATOM 735 N N . ASP A 1 96 ? 7.374 7.949 9.221 1.00 93.69 96 ASP A N 1
ATOM 736 C CA . ASP A 1 96 ? 8.719 8.422 9.533 1.00 93.69 96 ASP A CA 1
ATOM 737 C C . ASP A 1 96 ? 9.776 7.822 8.576 1.00 93.69 96 ASP A C 1
ATOM 739 O O . ASP A 1 96 ? 9.503 6.945 7.756 1.00 93.69 96 ASP A O 1
ATOM 743 N N . GLU A 1 97 ? 11.006 8.335 8.630 1.00 93.06 97 GLU A N 1
ATOM 744 C CA . GLU A 1 97 ? 12.078 7.947 7.703 1.00 93.06 97 GLU A CA 1
ATOM 745 C C . GLU A 1 97 ? 12.306 6.418 7.595 1.00 93.06 97 GLU A C 1
ATOM 747 O O . GLU A 1 97 ? 12.360 5.915 6.468 1.00 93.06 97 GLU A O 1
ATOM 752 N N . PRO A 1 98 ? 12.395 5.632 8.693 1.00 94.75 98 PRO A N 1
ATOM 753 C CA . PRO A 1 98 ? 12.552 4.182 8.577 1.00 94.75 98 PRO A CA 1
ATOM 754 C C . PRO A 1 98 ? 11.306 3.475 8.025 1.00 94.75 98 PRO A C 1
ATOM 756 O O . PRO A 1 98 ? 11.454 2.531 7.243 1.00 94.75 98 PRO A O 1
ATOM 759 N N . GLU A 1 99 ? 10.093 3.904 8.387 1.00 95.38 99 GLU A N 1
ATOM 760 C CA . GLU A 1 99 ? 8.863 3.342 7.816 1.00 95.38 99 GLU A CA 1
ATOM 761 C C . GLU A 1 99 ? 8.754 3.627 6.316 1.00 95.38 99 GLU A C 1
ATOM 763 O O . GLU A 1 99 ? 8.374 2.751 5.532 1.00 95.38 99 GLU A O 1
ATOM 768 N N . LEU A 1 100 ? 9.120 4.838 5.901 1.00 95.25 100 LEU A N 1
ATOM 769 C CA . LEU A 1 100 ? 9.083 5.261 4.510 1.00 95.25 100 LEU A CA 1
ATOM 770 C C . LEU A 1 100 ? 10.114 4.501 3.664 1.00 95.25 100 LEU A C 1
ATOM 772 O O . LEU A 1 100 ? 9.778 4.033 2.575 1.00 95.25 100 LEU A O 1
ATOM 776 N N . ALA A 1 101 ? 11.321 4.278 4.190 1.00 94.69 101 ALA A N 1
ATOM 777 C CA . ALA A 1 101 ? 12.325 3.439 3.539 1.00 94.69 101 ALA A CA 1
ATOM 778 C C . ALA A 1 101 ? 11.827 1.992 3.350 1.00 94.69 101 ALA A C 1
ATOM 780 O O . ALA A 1 101 ? 11.918 1.441 2.251 1.00 94.69 101 ALA A O 1
ATOM 781 N N . ALA A 1 102 ? 11.216 1.394 4.381 1.00 95.88 102 ALA A N 1
ATOM 782 C CA . ALA A 1 102 ? 10.642 0.049 4.289 1.00 95.88 102 ALA A CA 1
ATOM 783 C C . ALA A 1 102 ? 9.495 -0.031 3.262 1.00 95.88 102 ALA A C 1
ATOM 785 O O . ALA A 1 102 ? 9.385 -1.003 2.509 1.00 95.88 102 ALA A O 1
ATOM 786 N N . ALA A 1 103 ? 8.662 1.009 3.191 1.00 95.75 103 ALA A N 1
ATOM 787 C CA . ALA A 1 103 ? 7.613 1.131 2.187 1.00 95.75 103 ALA A CA 1
ATOM 788 C C . ALA A 1 103 ? 8.187 1.183 0.760 1.00 95.75 103 ALA A C 1
ATOM 790 O O . ALA A 1 103 ? 7.698 0.481 -0.131 1.00 95.75 103 ALA A O 1
ATOM 791 N N . VAL A 1 104 ? 9.241 1.975 0.537 1.00 94.94 104 VAL A N 1
ATOM 792 C CA . VAL A 1 104 ? 9.944 2.067 -0.753 1.00 94.94 104 VAL A CA 1
ATOM 793 C C . VAL A 1 104 ? 10.531 0.719 -1.161 1.00 94.94 104 VAL A C 1
ATOM 795 O O . VAL A 1 104 ? 10.341 0.301 -2.310 1.00 94.94 104 VAL A O 1
ATOM 798 N N . ASP A 1 105 ? 11.177 0.013 -0.233 1.00 95.25 105 ASP A N 1
ATOM 799 C CA . ASP A 1 105 ? 11.730 -1.322 -0.472 1.00 95.25 105 ASP A CA 1
ATOM 800 C C . ASP A 1 105 ? 10.637 -2.307 -0.911 1.00 95.25 105 ASP A C 1
ATOM 802 O O . ASP A 1 105 ? 10.792 -3.010 -1.916 1.00 95.25 105 ASP A O 1
ATOM 806 N N . LEU A 1 106 ? 9.477 -2.292 -0.246 1.00 95.44 106 LEU A N 1
ATOM 807 C CA . LEU A 1 106 ? 8.329 -3.123 -0.615 1.00 95.44 106 LEU A CA 1
ATOM 808 C C . LEU A 1 106 ? 7.814 -2.813 -2.032 1.00 95.44 106 LEU A C 1
ATOM 810 O O . LEU A 1 106 ? 7.515 -3.736 -2.800 1.00 95.44 106 LEU A O 1
ATOM 814 N N . VAL A 1 107 ? 7.744 -1.537 -2.430 1.00 93.88 107 VAL A N 1
ATOM 815 C CA . VAL A 1 107 ? 7.332 -1.162 -3.798 1.00 93.88 107 VAL A CA 1
ATOM 816 C C . VAL A 1 107 ? 8.364 -1.616 -4.835 1.00 93.88 107 VAL A C 1
ATOM 818 O O . VAL A 1 107 ? 7.994 -2.123 -5.903 1.00 93.88 107 VAL A O 1
ATOM 821 N N . CYS A 1 108 ? 9.655 -1.472 -4.529 1.00 92.88 108 CYS A N 1
ATOM 822 C CA . CYS A 1 108 ? 10.742 -1.953 -5.378 1.00 92.88 108 CYS A CA 1
ATOM 823 C C . CYS A 1 108 ? 10.651 -3.469 -5.590 1.00 92.88 108 CYS A C 1
ATOM 825 O O . CYS A 1 108 ? 10.747 -3.951 -6.724 1.00 92.88 108 CYS A O 1
ATOM 827 N N . ASP A 1 109 ? 10.409 -4.220 -4.519 1.00 91.88 109 ASP A N 1
ATOM 828 C CA . ASP A 1 109 ? 10.247 -5.671 -4.544 1.00 91.88 109 ASP A CA 1
ATOM 829 C C . ASP A 1 109 ? 9.037 -6.109 -5.359 1.00 91.88 109 ASP A C 1
ATOM 831 O O . ASP A 1 109 ? 9.155 -7.004 -6.202 1.00 91.88 109 ASP A O 1
ATOM 835 N N . ALA A 1 110 ? 7.891 -5.454 -5.165 1.00 91.88 110 ALA A N 1
ATOM 836 C CA . ALA A 1 110 ? 6.682 -5.716 -5.938 1.00 91.88 110 ALA A CA 1
ATOM 837 C C . ALA A 1 110 ? 6.928 -5.529 -7.441 1.00 91.88 110 ALA A C 1
ATOM 839 O O . ALA A 1 110 ? 6.552 -6.381 -8.248 1.00 91.88 110 ALA A O 1
ATOM 840 N N . ARG A 1 111 ? 7.618 -4.446 -7.819 1.00 89.88 111 ARG A N 1
ATOM 841 C CA . ARG A 1 111 ? 7.959 -4.162 -9.216 1.00 89.88 111 ARG A CA 1
ATOM 842 C C . ARG A 1 111 ? 8.909 -5.208 -9.799 1.00 89.88 111 ARG A C 1
ATOM 844 O O . ARG A 1 111 ? 8.698 -5.637 -10.929 1.00 89.88 111 ARG A O 1
ATOM 851 N N . ARG A 1 112 ? 9.931 -5.635 -9.045 1.00 88.00 112 ARG A N 1
ATOM 852 C CA . ARG A 1 112 ? 10.884 -6.673 -9.484 1.00 88.00 112 ARG A CA 1
ATOM 853 C C . ARG A 1 112 ? 10.216 -8.029 -9.689 1.00 88.00 112 ARG A C 1
ATOM 855 O O . ARG A 1 112 ? 10.559 -8.723 -10.635 1.00 88.00 112 ARG A O 1
ATOM 862 N N . LYS A 1 113 ? 9.270 -8.397 -8.822 1.00 84.81 113 LYS A N 1
ATOM 863 C CA . LYS A 1 113 ? 8.521 -9.664 -8.909 1.00 84.81 113 LYS A CA 1
ATOM 864 C C . LYS A 1 113 ? 7.491 -9.675 -10.051 1.00 84.81 113 LYS A C 1
ATOM 866 O O . LYS A 1 113 ? 7.056 -10.750 -10.450 1.00 84.81 113 LYS A O 1
ATOM 871 N N . ALA A 1 114 ? 7.088 -8.505 -10.550 1.00 79.19 114 ALA A N 1
ATOM 872 C CA . ALA A 1 114 ? 6.082 -8.356 -11.603 1.00 79.19 114 ALA A CA 1
ATOM 873 C C . ALA A 1 114 ? 6.656 -8.166 -13.024 1.00 79.19 114 ALA A C 1
ATOM 875 O O . ALA A 1 114 ? 5.874 -8.116 -13.976 1.00 79.19 114 ALA A O 1
ATOM 876 N N . ALA A 1 115 ? 7.980 -8.018 -13.161 1.00 63.69 115 ALA A N 1
ATOM 877 C CA . ALA A 1 115 ? 8.696 -7.873 -14.434 1.00 63.69 115 ALA A CA 1
ATOM 878 C C . ALA A 1 115 ? 9.098 -9.234 -15.020 1.00 63.69 115 ALA A C 1
ATOM 880 O O . ALA A 1 115 ? 9.045 -9.360 -16.265 1.00 63.69 115 ALA A O 1
#

Foldseek 3Di:
DDDDDDDPPPPDPPPQPDLVVLLVLVVVLVVVQVVDDQDPVQKDKGWSDDQPQWTFIKMARRDPVQPDPVHARIKTFTAGNVVRDTPDIDGDNDCDPVSSSVSSVVVSVSNVVRD

Mean predicted aligned error: 8.25 Å

Solvent-accessible surface area (backbone atoms only — not comparable to full-atom values): 6911 Å² total; per-residue (Å²): 14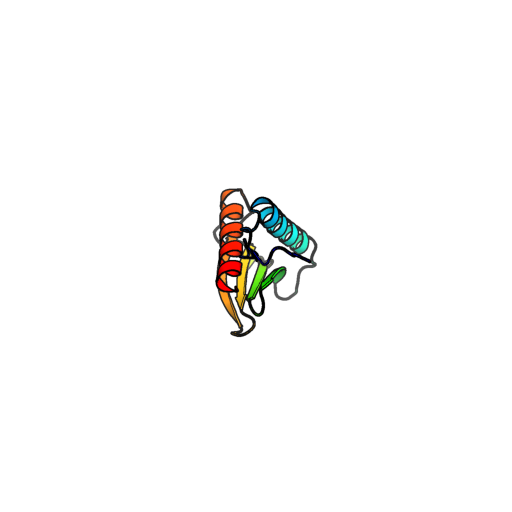2,84,80,88,79,83,80,87,77,81,67,80,77,75,68,72,80,57,62,72,63,42,45,52,41,52,53,50,30,51,55,49,47,73,71,48,79,88,43,97,83,30,51,46,76,28,77,63,48,72,47,87,58,36,32,36,32,41,33,37,49,71,38,74,90,53,64,45,96,90,42,55,40,30,35,44,32,36,34,30,65,83,77,73,41,75,78,47,73,50,69,29,83,79,58,50,75,71,47,37,51,53,52,41,51,51,54,53,50,53,53,64,75,58,110

Nearest PDB structures (foldseek):
  4da5-assembly1_A  TM=5.083E-01  e=1.706E+00  Homo sapiens
  2ckq-assembly1_A  TM=5.273E-01  e=2.828E+00  Homo sapiens
  5eqe-assembly1_A  TM=5.062E-01  e=2.828E+00  Homo sapiens
  1nw1-assembly1_B  TM=4.176E-01  e=2.196E+00  Caenorhabditis elegans
  3g15-assembly1_A  TM=5.059E-01  e=4.689E+00  Homo sapiens

Sequence (115 aa):
MTQPRWSSRARSDAMAPDPDALEQAVLRAYVQLAAMPDQASGVKTATLARFGPVEVRLTELTQPEHKSRDIPPLWLEVYCHATGTTLDSCGCFDFDEPELAAAVDLVCDARRKAA